Protein AF-A0A5A7RWK3-F1 (afdb_monomer_lite)

pLDDT: mean 92.35, std 7.08, range [55.5, 98.12]

Sequence (74 aa):
IKEMEKQLGISERTIRKYLKKLHEEGFIQRRVDKSERLRYIYRAVSLQEAWKLVRKRIENIMDEISQVIAKSFN

Radius of gyration: 18.05 Å; chains: 1; bounding box: 42×26×53 Å

Secondary structure (DSSP, 8-state):
-HH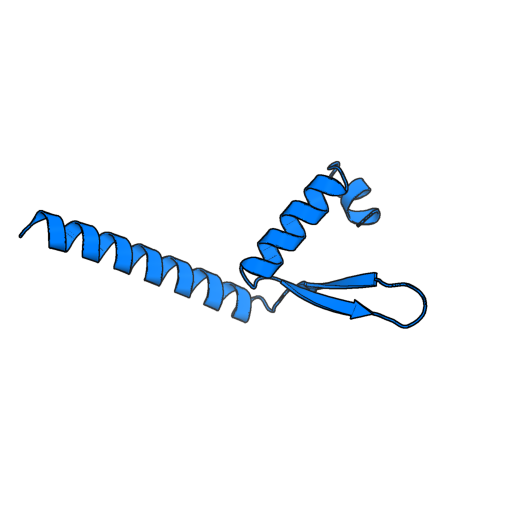HHHHH---HHHHHHHHHHHHHTTSEEEEEE-SSS-EEEEEEPPHHHHHHHHHHHHHHHHHHHHHHHHHHT-

Structure (mmCIF, N/CA/C/O backbone):
data_AF-A0A5A7RWK3-F1
#
_entry.id   AF-A0A5A7RWK3-F1
#
loop_
_atom_site.group_PDB
_atom_site.id
_atom_site.type_symbol
_atom_site.label_atom_id
_atom_site.label_alt_id
_atom_site.label_comp_id
_atom_site.label_asym_id
_atom_site.label_entity_id
_atom_site.label_seq_id
_atom_site.pdbx_PDB_ins_code
_atom_site.Cartn_x
_atom_site.Cartn_y
_atom_site.Cartn_z
_atom_site.occupancy
_atom_site.B_iso_or_equiv
_atom_site.auth_seq_id
_atom_site.auth_comp_id
_atom_site.auth_asym_id
_atom_site.auth_atom_id
_atom_site.pdbx_PDB_model_num
ATOM 1 N N . ILE A 1 1 ? -4.717 3.049 14.859 1.00 85.25 1 ILE A N 1
ATOM 2 C CA . ILE A 1 1 ? -3.679 4.103 14.703 1.00 85.25 1 ILE A CA 1
ATOM 3 C C . ILE A 1 1 ? -2.962 4.368 16.021 1.00 85.25 1 ILE A C 1
ATOM 5 O O . ILE A 1 1 ? -1.759 4.188 16.034 1.00 85.25 1 ILE A O 1
ATOM 9 N N . LYS A 1 2 ? -3.653 4.706 17.123 1.00 87.38 2 LYS A N 1
ATOM 10 C CA . LYS A 1 2 ? -2.999 4.909 18.435 1.00 87.38 2 LYS A CA 1
ATOM 11 C C . LYS A 1 2 ? -2.167 3.719 18.924 1.00 87.38 2 LYS A C 1
ATOM 13 O O . LYS A 1 2 ? -1.077 3.904 19.443 1.00 87.38 2 LYS A O 1
ATOM 18 N N . GLU A 1 3 ? -2.634 2.500 18.682 1.00 88.06 3 GLU A N 1
ATOM 19 C CA . GLU A 1 3 ? -1.856 1.297 18.995 1.00 88.06 3 GLU A CA 1
ATOM 20 C C . GLU A 1 3 ? -0.576 1.174 18.151 1.00 88.06 3 GLU A C 1
ATOM 22 O O . GLU A 1 3 ? 0.494 0.928 18.696 1.00 88.06 3 GLU A O 1
ATOM 27 N N . MET A 1 4 ? -0.656 1.455 16.846 1.00 89.19 4 MET A N 1
ATOM 28 C CA . MET A 1 4 ? 0.511 1.497 15.951 1.00 89.19 4 MET A CA 1
ATOM 29 C C . MET A 1 4 ? 1.501 2.598 16.354 1.00 89.19 4 MET A C 1
ATOM 31 O O . MET A 1 4 ? 2.702 2.386 16.274 1.00 89.19 4 MET A O 1
ATOM 35 N N . GLU A 1 5 ? 1.013 3.756 16.808 1.00 93.00 5 GLU A N 1
ATOM 36 C CA . GLU A 1 5 ? 1.847 4.856 17.321 1.00 93.00 5 GLU A CA 1
ATOM 37 C C . GLU A 1 5 ? 2.657 4.403 18.541 1.00 93.00 5 GLU A C 1
ATOM 39 O O . GLU A 1 5 ? 3.866 4.618 18.585 1.00 93.00 5 GLU A O 1
ATOM 44 N N . LYS A 1 6 ? 2.025 3.673 19.471 1.00 94.00 6 LYS A N 1
ATOM 45 C CA . LYS A 1 6 ? 2.694 3.094 20.644 1.00 94.00 6 LYS A CA 1
ATOM 46 C C . LYS A 1 6 ? 3.690 1.987 20.279 1.00 94.00 6 LYS A C 1
ATOM 48 O O . LYS A 1 6 ? 4.774 1.949 20.845 1.00 94.00 6 LYS A O 1
ATOM 53 N N . GLN A 1 7 ? 3.324 1.080 19.372 1.00 95.25 7 GLN A N 1
ATOM 54 C CA . GLN A 1 7 ? 4.152 -0.081 19.019 1.00 95.25 7 GLN A CA 1
ATOM 55 C C . GLN A 1 7 ? 5.349 0.281 18.137 1.00 95.25 7 GLN A C 1
ATOM 57 O O . GLN A 1 7 ? 6.425 -0.280 18.302 1.00 95.25 7 GLN A O 1
ATOM 62 N N . LEU A 1 8 ? 5.155 1.194 17.185 1.00 93.00 8 LEU A N 1
ATOM 63 C CA . LEU A 1 8 ? 6.161 1.536 16.180 1.00 93.00 8 LEU A CA 1
ATOM 64 C C . LEU A 1 8 ? 6.959 2.795 16.543 1.00 93.00 8 LEU A C 1
ATOM 66 O O . LEU A 1 8 ? 7.918 3.115 15.849 1.00 93.00 8 LEU A O 1
ATOM 70 N N . GLY A 1 9 ? 6.556 3.536 17.583 1.00 94.50 9 GLY A N 1
ATOM 71 C CA . GLY A 1 9 ? 7.253 4.746 18.030 1.00 94.50 9 GLY A CA 1
ATOM 72 C C . GLY A 1 9 ? 7.242 5.889 17.008 1.00 94.50 9 GLY A C 1
ATOM 73 O O . GLY A 1 9 ? 8.123 6.745 17.026 1.00 94.50 9 GLY A O 1
ATOM 74 N N . ILE A 1 10 ? 6.269 5.907 16.093 1.00 94.69 10 ILE A N 1
ATOM 75 C CA . ILE A 1 10 ? 6.153 6.913 15.029 1.00 94.69 10 ILE A CA 1
ATOM 76 C C . ILE A 1 10 ? 4.859 7.705 15.158 1.00 94.69 10 ILE A C 1
ATOM 78 O O . ILE A 1 10 ? 3.821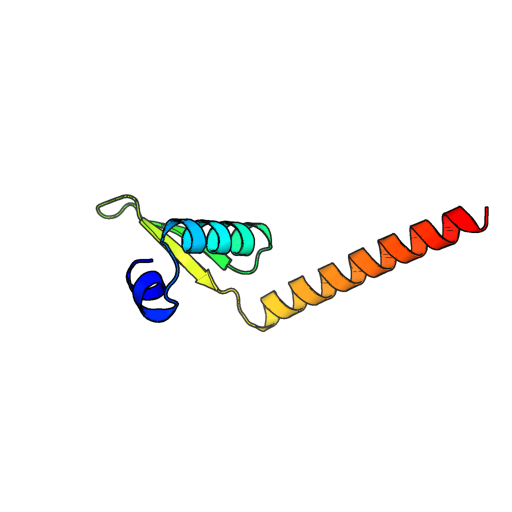 7.168 15.538 1.00 94.69 10 ILE A O 1
ATOM 82 N N . SER A 1 11 ? 4.912 8.981 14.766 1.00 95.25 11 SER A N 1
ATOM 83 C CA . SER A 1 11 ? 3.754 9.870 14.857 1.00 95.25 11 SER A CA 1
ATOM 84 C C . SER A 1 11 ? 2.545 9.333 14.087 1.00 95.25 11 SER A C 1
ATOM 86 O O . SER A 1 11 ? 2.671 8.762 12.996 1.00 95.25 11 SER A O 1
ATOM 88 N N . GLU A 1 12 ? 1.347 9.621 14.592 1.00 93.69 12 GLU A N 1
ATOM 89 C CA . GLU A 1 12 ? 0.096 9.366 13.878 1.00 93.69 12 GLU A CA 1
ATOM 90 C C . GLU A 1 12 ? 0.107 9.904 12.431 1.00 93.69 12 GLU A C 1
ATOM 92 O O . GLU A 1 12 ? -0.383 9.239 11.512 1.00 93.69 12 GLU A O 1
ATOM 97 N N . ARG A 1 13 ? 0.708 11.080 12.197 1.00 94.25 13 ARG A N 1
ATOM 98 C CA . ARG A 1 13 ? 0.854 11.655 10.850 1.00 94.25 13 ARG A CA 1
ATOM 99 C C . ARG A 1 13 ? 1.662 10.734 9.933 1.00 94.25 13 ARG A C 1
ATOM 101 O O . ARG A 1 13 ? 1.259 10.500 8.792 1.00 94.25 13 ARG A O 1
ATOM 108 N N . THR A 1 14 ? 2.775 10.201 10.428 1.00 96.06 14 THR A N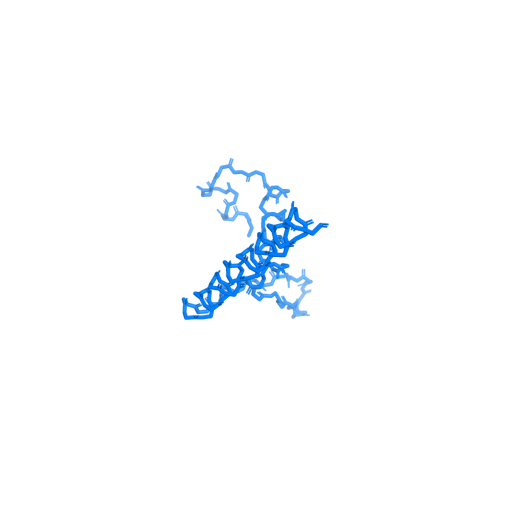 1
ATOM 109 C CA . THR A 1 14 ? 3.637 9.263 9.698 1.00 96.06 14 THR A CA 1
ATOM 110 C C . THR A 1 14 ? 2.897 7.961 9.392 1.00 96.06 14 THR A C 1
ATOM 112 O O . THR A 1 14 ? 2.914 7.498 8.253 1.00 96.06 14 THR A O 1
ATOM 115 N N . ILE A 1 15 ? 2.156 7.419 10.361 1.00 94.69 15 ILE A N 1
ATOM 116 C CA . ILE A 1 15 ? 1.339 6.212 10.165 1.00 94.69 15 ILE A CA 1
ATOM 117 C C . ILE A 1 15 ? 0.300 6.434 9.067 1.00 94.69 15 ILE A C 1
ATOM 119 O O . ILE A 1 15 ? 0.166 5.617 8.159 1.00 94.69 15 ILE A O 1
ATOM 123 N N . ARG A 1 1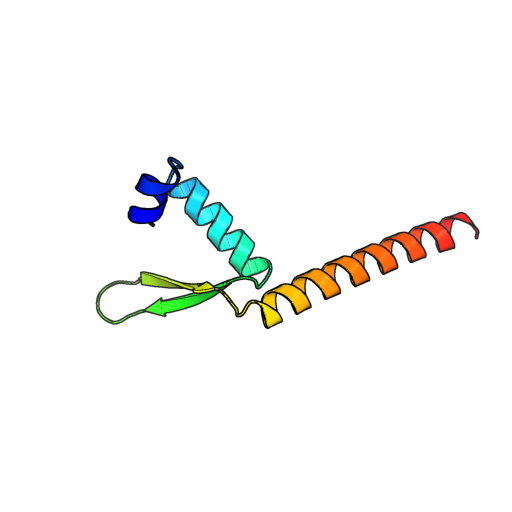6 ? -0.416 7.564 9.102 1.00 92.81 16 ARG A N 1
ATOM 124 C CA . ARG A 1 16 ? -1.409 7.908 8.073 1.00 92.81 16 ARG A CA 1
ATOM 125 C C . ARG A 1 16 ? -0.780 8.041 6.688 1.00 92.81 16 ARG A C 1
ATOM 127 O O . ARG A 1 16 ? -1.385 7.583 5.721 1.00 92.81 16 ARG A O 1
ATOM 134 N N . LYS A 1 17 ? 0.426 8.614 6.588 1.00 95.56 17 LYS A N 1
ATOM 135 C CA . LYS A 1 17 ? 1.190 8.686 5.332 1.00 95.56 17 LYS A CA 1
ATOM 136 C C . LYS A 1 17 ? 1.482 7.287 4.779 1.00 95.56 17 LYS A C 1
ATOM 138 O O . LYS A 1 17 ? 1.242 7.051 3.598 1.00 95.56 17 LYS A O 1
ATOM 143 N N . TYR A 1 18 ? 1.945 6.358 5.617 1.00 95.31 18 TYR A N 1
ATOM 144 C CA . TYR A 1 18 ? 2.243 4.992 5.178 1.00 95.31 18 TYR A CA 1
ATOM 145 C C . TYR A 1 18 ? 0.991 4.186 4.831 1.00 95.31 18 TYR A C 1
ATOM 147 O O . TYR A 1 18 ? 0.972 3.535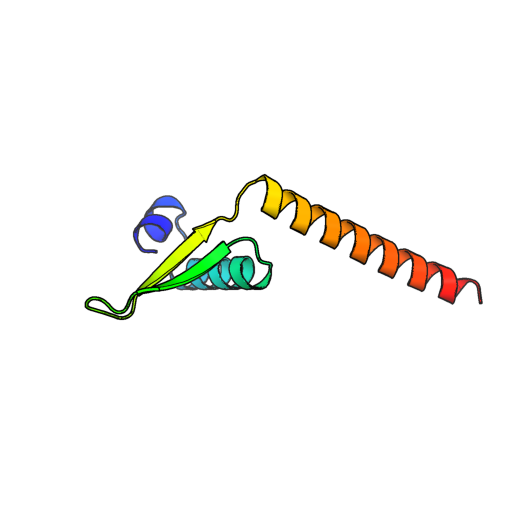 3.794 1.00 95.31 18 TYR A O 1
ATOM 155 N N . LEU A 1 19 ? -0.080 4.283 5.624 1.00 94.25 19 LEU A N 1
ATOM 156 C CA . LEU A 1 19 ? -1.355 3.631 5.305 1.00 94.25 19 LEU A CA 1
ATOM 157 C C . LEU A 1 19 ? -1.939 4.145 3.985 1.00 94.25 19 LEU A C 1
ATOM 159 O O . LEU A 1 19 ? -2.434 3.356 3.187 1.00 94.25 19 LEU A O 1
ATOM 163 N N . LYS A 1 20 ? -1.852 5.455 3.724 1.00 94.00 20 LYS A N 1
ATOM 164 C CA . LYS A 1 20 ? -2.265 6.025 2.437 1.00 94.00 20 LYS A CA 1
ATOM 165 C C . LYS A 1 20 ? -1.457 5.418 1.287 1.00 94.00 20 LYS A C 1
ATOM 167 O O . LYS A 1 20 ? -2.061 4.926 0.343 1.00 94.00 20 LYS A O 1
ATOM 172 N N . LYS A 1 21 ? -0.127 5.380 1.409 1.00 96.12 21 LYS A N 1
ATOM 173 C CA . LYS A 1 21 ? 0.747 4.800 0.382 1.00 96.12 21 LYS A CA 1
ATOM 174 C C . LYS A 1 21 ? 0.447 3.318 0.138 1.00 96.12 21 LYS A C 1
ATOM 176 O O . LYS A 1 21 ? 0.276 2.917 -1.002 1.00 96.12 21 LYS A O 1
ATOM 181 N N . LEU A 1 22 ? 0.312 2.519 1.196 1.00 95.62 22 LEU A N 1
ATOM 182 C CA . LEU A 1 22 ? -0.035 1.098 1.084 1.00 95.62 22 LEU A CA 1
ATOM 183 C C . LEU A 1 22 ? -1.398 0.884 0.417 1.00 95.62 22 LEU A C 1
ATOM 185 O O . LEU A 1 22 ? -1.596 -0.113 -0.271 1.00 95.62 22 LEU A O 1
ATOM 189 N N . HIS A 1 23 ? -2.344 1.800 0.630 1.00 94.94 23 HIS A N 1
ATOM 190 C CA . HIS A 1 23 ? -3.648 1.747 -0.020 1.00 94.94 23 HIS A CA 1
ATOM 191 C C . HIS A 1 23 ? -3.551 2.090 -1.511 1.00 94.94 23 HIS A C 1
ATOM 193 O O . HIS A 1 23 ? -4.126 1.381 -2.330 1.00 94.94 23 HIS A O 1
ATOM 199 N N . GLU A 1 24 ? -2.797 3.135 -1.861 1.00 95.12 24 GLU A N 1
ATOM 200 C CA . GLU A 1 24 ? -2.530 3.534 -3.251 1.00 95.12 24 GLU A CA 1
ATOM 201 C C . GLU A 1 24 ? -1.771 2.449 -4.026 1.00 95.12 24 GLU A C 1
ATOM 203 O O . GLU A 1 24 ? -2.064 2.201 -5.190 1.00 95.12 24 GLU A O 1
ATOM 208 N N . GLU A 1 25 ? -0.841 1.755 -3.368 1.00 94.94 25 GLU A N 1
ATOM 209 C CA . GLU A 1 25 ? -0.101 0.623 -3.935 1.00 94.94 25 GLU A CA 1
ATOM 210 C C . GLU A 1 25 ? -0.916 -0.689 -3.953 1.00 94.94 25 GLU A C 1
ATOM 212 O O . GLU A 1 25 ? -0.452 -1.695 -4.484 1.00 94.94 25 GLU A O 1
ATOM 217 N N . GLY A 1 26 ? -2.132 -0.698 -3.392 1.00 95.88 26 GLY A N 1
ATOM 218 C CA . GLY A 1 26 ? -3.047 -1.844 -3.418 1.00 95.88 26 GLY A CA 1
ATOM 219 C C . GLY A 1 26 ? -2.792 -2.922 -2.358 1.00 95.88 26 GLY A C 1
ATOM 220 O O . GLY A 1 26 ? -3.521 -3.909 -2.315 1.00 95.88 26 GLY A O 1
ATOM 221 N N . PHE A 1 27 ? -1.812 -2.744 -1.468 1.00 97.19 27 PHE A N 1
ATOM 222 C CA . PHE A 1 27 ? -1.481 -3.713 -0.413 1.00 97.19 27 PHE A CA 1
ATOM 223 C C . PHE A 1 27 ? -2.481 -3.736 0.745 1.00 97.19 27 PHE A C 1
ATOM 225 O O . PHE A 1 27 ? -2.539 -4.708 1.503 1.00 97.19 27 PHE A O 1
ATOM 232 N N . ILE A 1 28 ? -3.271 -2.674 0.910 1.00 96.62 28 ILE A N 1
ATOM 233 C CA . ILE A 1 28 ? -4.347 -2.641 1.899 1.00 96.62 28 ILE A CA 1
ATOM 234 C C . ILE A 1 28 ? -5.645 -2.104 1.298 1.00 96.62 28 ILE A C 1
ATOM 236 O O . ILE A 1 28 ? -5.676 -1.143 0.526 1.00 96.62 28 ILE A O 1
ATOM 240 N N . GLN A 1 29 ? -6.750 -2.689 1.738 1.00 94.69 29 GLN A N 1
ATOM 241 C CA . GLN A 1 29 ? -8.091 -2.197 1.480 1.00 94.69 29 GLN A CA 1
ATOM 242 C C . GLN A 1 29 ? -8.517 -1.260 2.609 1.00 94.69 29 GLN A C 1
ATOM 244 O O . GLN A 1 29 ? -8.248 -1.509 3.788 1.00 94.69 29 GLN A O 1
ATOM 249 N N . ARG A 1 30 ? -9.211 -0.181 2.249 1.00 91.62 30 ARG A N 1
ATOM 250 C CA . ARG A 1 30 ? -9.744 0.806 3.188 1.00 91.62 30 ARG A CA 1
ATOM 251 C C . ARG A 1 30 ? -11.258 0.852 3.054 1.00 91.62 30 ARG A C 1
ATOM 253 O O . ARG A 1 30 ? -11.765 1.123 1.970 1.00 91.62 30 ARG A O 1
ATOM 260 N N . ARG A 1 31 ? -11.974 0.663 4.162 1.00 90.50 31 ARG A N 1
ATOM 261 C CA . ARG A 1 31 ? -13.429 0.868 4.239 1.00 90.50 31 ARG A CA 1
ATOM 262 C C . ARG A 1 31 ? -13.773 1.930 5.276 1.00 90.50 31 ARG A C 1
ATOM 264 O O . ARG A 1 31 ? -13.061 2.078 6.271 1.00 90.50 31 ARG A O 1
ATOM 271 N N . VAL A 1 32 ? -14.859 2.659 5.037 1.00 88.25 32 VAL A N 1
ATOM 272 C CA . VAL A 1 32 ? -15.413 3.618 5.999 1.00 88.25 32 VAL A CA 1
ATOM 273 C C . VAL A 1 32 ? -16.514 2.921 6.782 1.00 88.25 32 VAL A C 1
ATOM 275 O O . VAL A 1 32 ? -17.471 2.428 6.193 1.00 88.25 32 VAL A O 1
ATOM 278 N N . ASP A 1 33 ? -16.370 2.889 8.099 1.00 86.56 33 ASP A N 1
ATOM 279 C CA . ASP A 1 33 ? -17.428 2.482 9.016 1.00 86.56 33 ASP A CA 1
ATOM 280 C C . ASP A 1 33 ? -18.180 3.732 9.493 1.00 86.56 33 ASP A C 1
ATOM 282 O O . ASP A 1 33 ? -17.562 4.709 9.933 1.00 86.56 33 ASP A O 1
ATOM 286 N N . LYS A 1 34 ? -19.508 3.715 9.331 1.00 82.31 34 LYS A N 1
ATOM 287 C CA . LYS A 1 34 ? -20.424 4.823 9.641 1.00 82.31 34 LYS A CA 1
ATOM 288 C C . LYS A 1 34 ? -21.327 4.537 10.850 1.00 82.31 34 LYS A C 1
ATOM 290 O O . LYS A 1 34 ? -22.245 5.309 11.086 1.00 82.31 34 LYS A O 1
ATOM 295 N N . SER A 1 35 ? -21.080 3.461 11.598 1.00 79.38 35 SER A N 1
ATOM 296 C CA . SER A 1 35 ? -21.933 3.018 12.714 1.00 79.38 35 SER A CA 1
ATOM 297 C C . SER A 1 35 ? -22.168 4.076 13.802 1.00 79.38 35 SER A C 1
ATOM 299 O O . SER A 1 35 ? -23.277 4.181 14.308 1.00 79.38 35 SER A O 1
ATOM 301 N N . GLU A 1 36 ? -21.159 4.881 14.145 1.00 73.12 36 GLU A N 1
ATOM 302 C CA . GLU A 1 36 ? -21.271 5.885 15.225 1.00 73.12 36 GLU A CA 1
ATOM 303 C C . GLU A 1 36 ? -20.440 7.148 14.957 1.00 73.12 36 GLU A C 1
ATOM 305 O O . GLU A 1 36 ? -20.886 8.277 15.145 1.00 73.12 36 GLU A O 1
ATOM 310 N N . ARG A 1 37 ? -19.198 6.965 14.498 1.00 78.88 37 ARG A N 1
ATOM 311 C CA . ARG A 1 37 ? -18.268 8.024 14.086 1.00 78.88 37 ARG A CA 1
ATOM 312 C C . ARG A 1 37 ? -17.502 7.541 12.868 1.00 78.88 37 ARG A C 1
ATOM 314 O O . ARG A 1 37 ? -17.141 6.365 12.817 1.00 78.88 37 ARG A O 1
ATOM 321 N N . LEU A 1 38 ? -17.206 8.448 11.935 1.00 80.31 38 LEU A N 1
ATOM 322 C CA . LEU A 1 38 ? -16.418 8.138 10.742 1.00 80.31 38 LEU A CA 1
ATOM 323 C C . LEU A 1 38 ? -15.073 7.524 11.142 1.00 80.31 38 LEU A C 1
ATOM 325 O O . LEU A 1 38 ? -14.177 8.210 11.640 1.00 80.31 38 LEU A O 1
ATOM 329 N N . ARG A 1 39 ? -14.935 6.217 10.914 1.00 83.62 39 ARG A N 1
ATOM 330 C CA . ARG A 1 39 ? -13.702 5.474 11.170 1.00 83.62 39 ARG A CA 1
ATOM 331 C C . ARG A 1 39 ? -13.238 4.791 9.894 1.00 83.62 39 ARG A C 1
ATOM 333 O O . ARG A 1 39 ? -14.014 4.163 9.180 1.00 83.62 39 ARG A O 1
ATOM 340 N N . TYR A 1 40 ? -11.944 4.914 9.620 1.00 85.81 40 TYR A N 1
ATOM 341 C CA . TYR A 1 40 ? -11.291 4.155 8.561 1.00 85.81 40 TYR A CA 1
ATOM 342 C C . TYR A 1 40 ? -10.810 2.826 9.124 1.00 85.81 40 TYR A C 1
ATOM 344 O O . TYR A 1 40 ? -10.018 2.801 10.068 1.00 85.81 40 TYR A O 1
ATOM 352 N N . ILE A 1 41 ? -11.266 1.736 8.518 1.00 88.25 41 ILE A N 1
ATOM 353 C CA . ILE A 1 41 ? -10.796 0.386 8.810 1.00 88.25 41 ILE A CA 1
ATOM 354 C C . ILE A 1 41 ? -9.905 -0.045 7.652 1.00 88.25 41 ILE A C 1
ATOM 356 O O . ILE A 1 41 ? -10.324 -0.008 6.493 1.00 88.25 41 ILE A O 1
ATOM 360 N N . TYR A 1 42 ? -8.687 -0.455 7.987 1.00 90.12 42 TYR A N 1
ATOM 361 C CA . TYR A 1 42 ? -7.707 -0.964 7.039 1.00 90.12 42 TYR A CA 1
ATOM 362 C C . TYR A 1 42 ? -7.609 -2.479 7.179 1.00 90.12 42 TYR A C 1
ATOM 364 O O . TYR A 1 42 ? -7.604 -2.997 8.296 1.00 90.12 42 TYR A O 1
ATOM 372 N N . ARG A 1 43 ? -7.539 -3.186 6.053 1.00 93.56 43 ARG A N 1
ATOM 373 C CA . ARG A 1 43 ? -7.305 -4.632 6.000 1.00 93.56 43 ARG A CA 1
ATOM 374 C C . ARG A 1 43 ? -6.199 -4.916 5.001 1.00 93.56 43 ARG A C 1
ATOM 376 O O . ARG A 1 43 ? -6.246 -4.392 3.892 1.00 93.56 43 ARG A O 1
ATOM 383 N N . ALA A 1 44 ? -5.215 -5.713 5.400 1.00 95.44 44 ALA A N 1
ATOM 384 C CA . ALA A 1 44 ? -4.212 -6.211 4.471 1.00 95.44 44 ALA A CA 1
ATOM 385 C C . ALA A 1 44 ? -4.864 -7.145 3.447 1.00 95.44 44 ALA A C 1
ATOM 387 O O . ALA A 1 44 ? -5.805 -7.870 3.782 1.00 95.44 44 ALA A O 1
ATOM 388 N N . VAL A 1 45 ? -4.369 -7.104 2.212 1.00 95.88 45 VAL A N 1
ATOM 389 C CA . VAL A 1 45 ? -4.683 -8.131 1.212 1.00 95.88 45 VAL A CA 1
ATOM 390 C C . VAL A 1 45 ? -4.018 -9.456 1.595 1.00 95.88 45 VAL A C 1
ATOM 392 O O . VAL A 1 45 ? -3.127 -9.497 2.448 1.00 95.88 45 VAL A O 1
ATOM 395 N N . SER A 1 46 ? -4.448 -10.552 0.977 1.00 97.00 46 SER A N 1
ATOM 396 C CA . SER A 1 46 ? -3.799 -11.851 1.168 1.00 97.00 46 SER A CA 1
ATOM 397 C C . SER A 1 46 ? -2.348 -11.834 0.672 1.00 97.00 46 SER A C 1
ATOM 399 O O . SER A 1 46 ? -1.980 -11.055 -0.211 1.00 97.00 46 SER A O 1
ATOM 401 N N . LEU A 1 47 ? -1.511 -12.733 1.198 1.00 95.94 47 LEU A N 1
ATOM 402 C CA . LEU A 1 47 ? -0.120 -12.867 0.748 1.00 95.94 47 LEU A CA 1
ATOM 403 C C . LEU A 1 47 ? -0.039 -13.154 -0.762 1.00 95.94 47 LEU A C 1
ATOM 405 O O . LEU A 1 47 ? 0.842 -12.645 -1.450 1.00 95.94 47 LEU A O 1
ATOM 409 N N . GLN A 1 48 ? -0.990 -13.928 -1.289 1.00 97.31 48 GLN A N 1
ATOM 410 C CA . GLN A 1 48 ? -1.092 -14.246 -2.710 1.00 97.31 48 GLN A CA 1
ATOM 411 C C . GLN A 1 48 ? -1.386 -12.998 -3.552 1.00 97.31 48 GLN A C 1
ATOM 413 O O . GLN A 1 48 ? -0.767 -12.805 -4.597 1.00 97.31 48 GLN A O 1
ATOM 418 N N . GLU A 1 49 ? -2.308 -12.138 -3.113 1.00 96.38 49 GLU A N 1
ATOM 419 C CA . GLU A 1 49 ? -2.594 -10.862 -3.781 1.00 96.38 49 GLU A CA 1
ATOM 420 C C . GLU A 1 49 ? -1.399 -9.911 -3.705 1.00 96.38 49 GLU A C 1
ATOM 422 O O . GLU A 1 49 ? -1.014 -9.334 -4.721 1.00 96.38 49 GLU A O 1
ATOM 427 N N . ALA A 1 50 ? -0.758 -9.808 -2.538 1.00 96.88 50 ALA A N 1
ATOM 428 C CA . ALA A 1 50 ? 0.448 -9.006 -2.370 1.00 96.88 50 ALA A CA 1
ATOM 429 C C . ALA A 1 50 ? 1.561 -9.464 -3.326 1.00 96.88 50 ALA A C 1
ATOM 431 O O . ALA A 1 50 ? 2.192 -8.635 -3.981 1.00 96.88 50 ALA A O 1
ATOM 432 N N . TRP A 1 51 ? 1.763 -10.777 -3.477 1.00 97.88 51 TRP A N 1
ATOM 433 C CA . TRP A 1 51 ? 2.768 -11.313 -4.395 1.00 97.88 51 TRP A CA 1
ATOM 434 C C . TRP A 1 51 ? 2.456 -11.016 -5.863 1.00 97.88 51 TRP A C 1
ATOM 436 O O . TRP A 1 51 ? 3.357 -10.674 -6.628 1.00 97.88 51 TRP A O 1
ATOM 446 N N . LYS A 1 52 ? 1.177 -11.075 -6.256 1.00 97.06 52 LYS A N 1
ATOM 447 C CA . LYS A 1 52 ? 0.746 -10.666 -7.601 1.00 97.06 52 LYS A CA 1
ATOM 448 C C . LYS A 1 52 ? 1.058 -9.192 -7.870 1.00 97.06 52 LYS A C 1
ATOM 450 O O . LYS A 1 52 ? 1.553 -8.873 -8.948 1.00 97.06 52 LYS A O 1
ATOM 455 N N . LEU A 1 53 ? 0.811 -8.308 -6.899 1.00 96.56 53 LEU A N 1
ATOM 456 C CA . LEU A 1 53 ? 1.118 -6.877 -7.019 1.00 96.56 53 LEU A CA 1
ATOM 457 C C . LEU A 1 53 ? 2.623 -6.628 -7.169 1.00 96.56 53 LEU A C 1
ATOM 459 O O . LEU A 1 53 ? 3.037 -5.878 -8.052 1.00 96.56 53 LEU A O 1
ATOM 463 N N . VAL A 1 54 ? 3.443 -7.283 -6.340 1.00 96.88 54 VAL A N 1
ATOM 464 C CA . VAL A 1 54 ? 4.908 -7.168 -6.405 1.00 96.88 54 VAL A CA 1
ATOM 465 C C . VAL A 1 54 ? 5.434 -7.660 -7.749 1.00 96.88 54 VAL A C 1
ATOM 467 O O . VAL A 1 54 ? 6.191 -6.939 -8.395 1.00 96.88 54 VAL A O 1
ATOM 470 N N . ARG A 1 55 ? 4.999 -8.843 -8.202 1.00 98.00 55 ARG A N 1
ATOM 471 C CA . ARG A 1 55 ? 5.404 -9.401 -9.498 1.00 98.00 55 ARG A CA 1
ATOM 472 C C . ARG A 1 55 ? 5.084 -8.441 -10.641 1.00 98.00 55 ARG A C 1
ATOM 474 O O . ARG A 1 55 ? 5.984 -8.091 -11.392 1.00 98.00 55 ARG A O 1
ATOM 481 N N . LYS A 1 56 ? 3.841 -7.954 -10.706 1.00 96.88 56 LYS A N 1
ATOM 482 C CA . LYS A 1 56 ? 3.409 -7.007 -11.741 1.00 96.88 56 LYS A CA 1
ATOM 483 C C . LYS A 1 56 ? 4.262 -5.736 -11.749 1.00 96.88 56 LYS A C 1
ATOM 485 O O . LYS A 1 56 ? 4.587 -5.206 -12.803 1.00 96.88 56 LYS A O 1
ATOM 490 N N . ARG A 1 57 ? 4.637 -5.232 -10.569 1.00 96.44 57 ARG A N 1
ATOM 491 C CA . ARG A 1 57 ? 5.496 -4.046 -10.457 1.00 96.44 57 ARG A CA 1
ATOM 492 C C . ARG A 1 57 ? 6.904 -4.306 -10.995 1.00 96.44 57 ARG A C 1
ATOM 494 O O . ARG A 1 57 ? 7.451 -3.428 -11.648 1.00 96.44 57 ARG A O 1
ATOM 501 N N . ILE A 1 58 ? 7.472 -5.484 -10.731 1.00 97.88 58 ILE A N 1
ATOM 502 C CA . ILE A 1 58 ? 8.776 -5.888 -11.279 1.00 97.88 58 ILE A CA 1
ATOM 503 C C . ILE A 1 58 ? 8.700 -5.997 -12.804 1.00 97.88 58 ILE A C 1
ATOM 505 O O . ILE A 1 58 ? 9.553 -5.436 -13.481 1.00 97.88 58 ILE A O 1
ATOM 509 N N . GLU A 1 59 ? 7.671 -6.663 -13.332 1.00 98.12 59 GLU A N 1
ATOM 510 C CA . GLU A 1 59 ? 7.447 -6.813 -14.778 1.00 98.12 59 GLU A CA 1
ATOM 511 C C . GLU A 1 59 ? 7.377 -5.444 -15.473 1.00 98.12 59 GLU A C 1
ATOM 513 O O . GLU A 1 59 ? 8.140 -5.193 -16.399 1.00 98.12 59 GLU A O 1
ATOM 518 N N . ASN A 1 60 ? 6.583 -4.507 -14.943 1.00 97.50 60 ASN A N 1
ATOM 519 C CA . ASN A 1 60 ? 6.494 -3.152 -15.495 1.00 97.50 60 ASN A CA 1
ATOM 520 C C . ASN A 1 60 ? 7.845 -2.414 -15.508 1.00 97.50 60 ASN A C 1
ATOM 522 O O . ASN A 1 60 ? 8.169 -1.738 -16.479 1.00 97.50 60 ASN A O 1
ATOM 526 N N . ILE A 1 61 ? 8.636 -2.528 -14.434 1.00 97.62 61 ILE A N 1
ATOM 527 C CA . ILE A 1 61 ? 9.957 -1.884 -14.361 1.00 97.62 61 ILE A CA 1
ATOM 528 C C . ILE A 1 61 ? 10.905 -2.492 -15.401 1.00 97.62 61 ILE A C 1
ATOM 530 O O . ILE A 1 61 ? 11.667 -1.767 -16.037 1.00 97.62 61 ILE A O 1
ATOM 534 N N . MET A 1 62 ? 10.861 -3.813 -15.590 1.00 97.69 62 MET A N 1
ATOM 535 C CA . MET A 1 62 ? 11.655 -4.485 -16.621 1.00 97.69 62 MET A CA 1
ATOM 536 C C .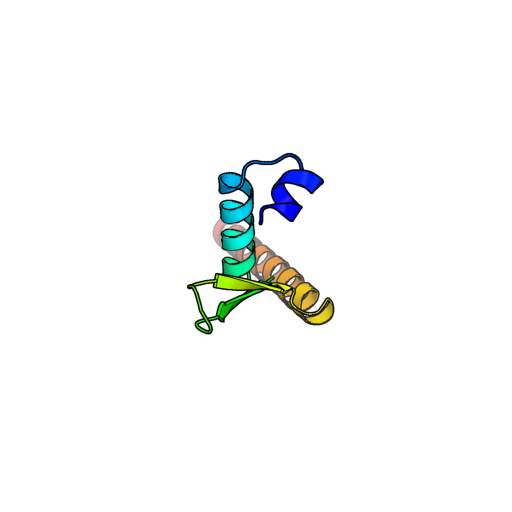 MET A 1 62 ? 11.264 -4.007 -18.021 1.00 97.69 62 MET A C 1
ATOM 538 O O . MET A 1 62 ? 12.151 -3.694 -18.812 1.00 97.69 62 MET A O 1
ATOM 542 N N . ASP A 1 63 ? 9.966 -3.870 -18.297 1.00 97.81 63 ASP A N 1
ATOM 543 C CA . ASP A 1 63 ? 9.471 -3.353 -19.575 1.00 97.81 63 ASP A CA 1
ATOM 544 C C . ASP A 1 63 ? 9.940 -1.912 -19.829 1.00 97.81 63 ASP A C 1
ATOM 546 O O . ASP A 1 63 ? 10.393 -1.587 -20.929 1.00 97.81 63 ASP A O 1
ATOM 550 N N . GLU A 1 64 ? 9.887 -1.045 -18.812 1.00 96.94 64 GLU A N 1
ATOM 551 C CA . GLU A 1 64 ? 10.400 0.329 -18.891 1.00 96.94 64 GLU A CA 1
ATOM 552 C C . GLU A 1 64 ? 11.902 0.354 -19.213 1.00 96.94 64 GLU A C 1
ATOM 554 O O . GLU A 1 64 ? 12.332 1.083 -20.111 1.00 96.94 64 GLU A O 1
ATOM 559 N N . ILE A 1 65 ? 12.701 -0.478 -18.536 1.00 96.94 65 ILE A N 1
ATOM 560 C CA . ILE A 1 65 ? 14.142 -0.606 -18.801 1.00 96.94 65 ILE A CA 1
ATOM 561 C C . ILE A 1 65 ? 14.379 -1.077 -20.241 1.00 96.94 65 ILE A C 1
ATOM 563 O O . ILE A 1 65 ? 15.190 -0.485 -20.956 1.00 96.94 65 ILE A O 1
ATOM 567 N N . SER A 1 66 ? 13.654 -2.100 -20.697 1.00 96.50 66 SER A N 1
ATOM 568 C CA . SER A 1 66 ? 13.766 -2.619 -22.063 1.00 96.50 66 SER A CA 1
ATOM 569 C C . SER A 1 66 ? 13.433 -1.563 -23.118 1.00 96.50 66 SER A C 1
ATOM 571 O O . SER A 1 66 ? 14.131 -1.474 -24.129 1.00 96.50 66 SER A O 1
ATOM 573 N N . GLN A 1 67 ? 12.423 -0.721 -22.885 1.00 96.38 67 GLN A N 1
ATOM 574 C CA . GLN A 1 67 ? 12.087 0.381 -23.791 1.00 96.38 67 GLN A CA 1
ATOM 575 C C . GLN A 1 67 ? 13.184 1.446 -23.859 1.00 96.38 67 GLN A C 1
ATOM 577 O O . GLN A 1 67 ? 13.464 1.963 -24.942 1.00 96.38 67 GLN A O 1
ATOM 582 N N . VAL A 1 68 ? 13.798 1.791 -22.723 1.00 96.44 68 VAL A N 1
ATOM 583 C CA . VAL A 1 68 ? 14.914 2.748 -22.687 1.00 96.44 68 VAL A CA 1
ATOM 584 C C . VAL A 1 68 ? 16.101 2.201 -23.474 1.00 96.44 68 VAL A C 1
ATOM 586 O O . VAL A 1 68 ? 16.623 2.901 -24.337 1.00 96.44 68 VAL A O 1
ATOM 589 N N . ILE A 1 69 ? 16.464 0.937 -23.242 1.00 95.56 69 ILE A N 1
ATOM 590 C CA . ILE A 1 69 ? 17.540 0.252 -23.968 1.00 95.56 69 ILE A CA 1
ATOM 591 C C . ILE A 1 69 ? 17.258 0.264 -25.475 1.00 95.56 69 ILE A C 1
ATOM 593 O O . ILE A 1 69 ? 18.106 0.702 -26.245 1.00 95.56 69 ILE A O 1
ATOM 597 N N . ALA A 1 70 ? 16.060 -0.141 -25.908 1.00 92.88 70 ALA A N 1
ATOM 598 C CA . ALA A 1 70 ? 15.697 -0.175 -27.326 1.00 92.88 70 ALA A CA 1
ATOM 599 C C . ALA A 1 70 ? 15.786 1.203 -28.010 1.00 92.88 70 ALA A C 1
ATOM 601 O O . ALA A 1 70 ? 16.178 1.289 -29.170 1.00 92.88 70 ALA A O 1
ATOM 602 N N . LYS A 1 71 ? 15.455 2.287 -27.295 1.00 91.31 71 LYS A N 1
ATOM 603 C CA . LYS A 1 71 ? 15.588 3.662 -27.803 1.00 91.31 71 LYS A CA 1
ATOM 604 C C . LYS A 1 71 ? 17.035 4.136 -27.911 1.00 91.31 71 LYS A C 1
ATOM 606 O O . LYS A 1 71 ? 17.289 5.032 -28.698 1.00 91.31 71 LYS A O 1
ATOM 611 N N . SER A 1 72 ? 17.959 3.593 -27.121 1.00 84.94 72 SER A N 1
ATOM 612 C CA . SER A 1 72 ? 19.376 3.983 -27.159 1.00 84.94 72 SER A CA 1
ATOM 613 C C . SER A 1 72 ? 20.163 3.348 -28.310 1.00 84.94 72 SER A C 1
ATOM 615 O O . SER A 1 72 ? 21.278 3.783 -28.580 1.00 84.94 72 SER A O 1
ATOM 617 N N . PHE A 1 73 ? 19.608 2.322 -28.961 1.00 75.44 73 PHE A N 1
ATOM 618 C CA . PHE A 1 73 ? 20.225 1.625 -30.097 1.00 75.44 73 PHE A CA 1
ATOM 619 C C . PHE A 1 73 ? 19.594 1.974 -31.460 1.00 75.44 73 PHE A C 1
ATOM 621 O O . PHE A 1 73 ? 20.003 1.404 -32.469 1.00 75.44 73 PHE A O 1
ATOM 628 N N . ASN A 1 74 ? 18.633 2.905 -31.483 1.00 55.50 74 ASN A N 1
ATOM 629 C CA . ASN A 1 74 ? 18.075 3.543 -32.683 1.00 55.50 74 ASN A CA 1
ATOM 630 C C . ASN A 1 74 ? 18.527 5.004 -32.748 1.00 55.50 74 ASN A C 1
ATOM 632 O O . ASN A 1 74 ? 18.638 5.522 -33.879 1.00 55.50 74 ASN A O 1
#

Foldseek 3Di:
DVVCCVVVVDDPVVVVVVLVVCVVLVQWDWDFDPPPDTDIDIDGDDPVVVVVSVVVVVVVVVVVVVVVVVVVVD